Protein AF-A0A6L7M1B1-F1 (afdb_monomer_lite)

Secondary structure (DSSP, 8-state):
-------------------S------PPP------HHHHHHHHHHHHHTT--HHHHHHHHHHHHHHHHHHHHHHHHHHHHHHHSPPPTTTT---GGG---TT-TTS--

Foldseek 3Di:
DDDDDDDDDDDDPPPPPPPPPPPPVDDDDDDDDDDPVVVVVLVVVCVVVVHDSVRSVVVVVVVVVVVVVVVVVVVVVVVCCVVPPDDPCNPPDPPVVPCPDPDVVVPD

Radius of gyration: 31.3 Å; chains: 1; bounding box: 52×49×97 Å

Sequence (108 aa):
MGSRARSWRATGIVVGVATEQDCVIAVKIIRIALDDNLLARVDARAQDLGLTRSAFAKGALLQALRQLDELELERRQIAGYRETPSTPTEFDVPEVDHAWGDSPWSAA

pLDDT: mean 77.75, std 19.98, range [39.38, 98.44]

Structure (mmCIF, N/CA/C/O backbone):
data_AF-A0A6L7M1B1-F1
#
_entry.id   AF-A0A6L7M1B1-F1
#
loop_
_atom_site.group_PDB
_atom_site.id
_atom_site.type_symbol
_atom_site.label_atom_id
_atom_site.label_alt_id
_atom_site.label_comp_id
_atom_site.label_asym_id
_atom_site.label_entity_id
_atom_site.label_seq_id
_atom_site.pdbx_PDB_ins_code
_atom_site.Cartn_x
_atom_site.Cartn_y
_atom_site.Cartn_z
_atom_site.occupancy
_atom_site.B_iso_or_equiv
_atom_site.auth_seq_id
_atom_site.auth_comp_id
_atom_site.auth_asym_id
_atom_site.auth_atom_id
_atom_site.pdbx_PDB_model_num
ATOM 1 N N . MET A 1 1 ? 12.320 -11.830 57.903 1.00 42.78 1 MET A N 1
ATOM 2 C CA . MET A 1 1 ? 13.273 -12.879 57.480 1.00 42.78 1 MET A CA 1
ATOM 3 C C . MET A 1 1 ? 14.405 -12.184 56.739 1.00 42.78 1 MET A C 1
ATOM 5 O O . MET A 1 1 ? 14.118 -11.391 55.855 1.00 42.78 1 MET A O 1
ATOM 9 N N . GLY A 1 2 ? 15.635 -12.344 57.222 1.00 43.03 2 GLY A N 1
ATOM 10 C CA . GLY A 1 2 ? 16.721 -11.374 57.081 1.00 43.03 2 GLY A CA 1
ATOM 11 C C . GLY A 1 2 ? 17.249 -11.106 55.671 1.00 43.03 2 GLY A C 1
ATOM 12 O O . GLY A 1 2 ? 17.361 -11.997 54.830 1.00 43.03 2 GLY A O 1
ATOM 13 N N . SER A 1 3 ? 17.651 -9.850 55.494 1.00 47.56 3 SER A N 1
ATOM 14 C CA . SER A 1 3 ? 18.525 -9.334 54.450 1.00 47.56 3 SER A CA 1
ATOM 15 C C . SER A 1 3 ? 19.741 -10.228 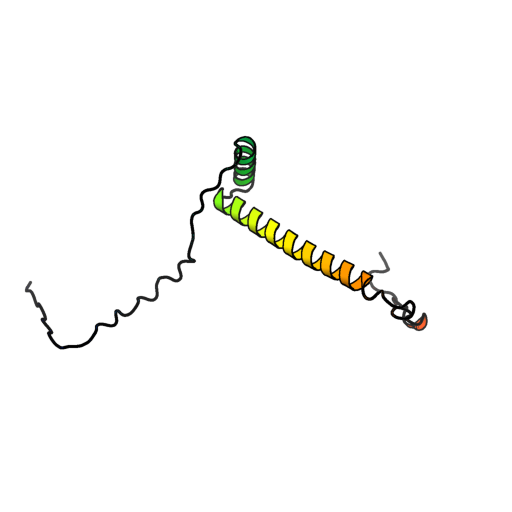54.219 1.00 47.56 3 SER A C 1
ATOM 17 O O . SER A 1 3 ? 20.441 -10.585 55.165 1.00 47.56 3 SER A O 1
ATOM 19 N N . ARG A 1 4 ? 20.081 -10.475 52.952 1.00 50.31 4 ARG A N 1
ATOM 20 C CA . ARG A 1 4 ? 21.482 -10.650 52.550 1.00 50.31 4 ARG A CA 1
ATOM 21 C C . ARG A 1 4 ? 21.758 -9.816 51.312 1.00 50.31 4 ARG A C 1
ATOM 23 O O . ARG A 1 4 ? 21.681 -10.291 50.184 1.00 50.31 4 ARG A O 1
ATOM 30 N N . ALA A 1 5 ? 22.103 -8.558 51.575 1.00 46.56 5 ALA A N 1
ATOM 31 C CA . ALA A 1 5 ? 22.918 -7.771 50.670 1.00 46.56 5 ALA A CA 1
ATOM 32 C C . ALA A 1 5 ? 24.204 -8.560 50.395 1.00 46.56 5 ALA A C 1
ATOM 34 O O . ALA A 1 5 ? 24.956 -8.880 51.316 1.00 46.56 5 ALA A O 1
ATOM 35 N N . ARG A 1 6 ? 24.435 -8.915 49.133 1.00 55.53 6 ARG A N 1
ATOM 36 C CA . ARG A 1 6 ? 25.745 -9.361 48.667 1.00 55.53 6 ARG A CA 1
ATOM 37 C C . ARG A 1 6 ? 26.323 -8.229 47.843 1.00 55.53 6 ARG A C 1
ATOM 39 O O . ARG A 1 6 ? 26.006 -8.072 46.671 1.00 55.53 6 ARG A O 1
ATOM 46 N N . SER A 1 7 ? 27.133 -7.415 48.509 1.00 45.78 7 SER A N 1
ATOM 47 C CA . SER A 1 7 ? 28.054 -6.501 47.856 1.00 45.78 7 SER A CA 1
ATOM 48 C C . SER A 1 7 ? 29.150 -7.319 47.184 1.00 45.78 7 SER A C 1
ATOM 50 O O . SER A 1 7 ? 29.910 -8.004 47.866 1.00 45.78 7 SER A O 1
ATOM 52 N N . TRP A 1 8 ? 29.262 -7.199 45.869 1.00 47.00 8 TRP A N 1
ATOM 53 C CA . TRP A 1 8 ? 30.492 -7.514 45.159 1.00 47.00 8 TRP A CA 1
ATOM 54 C C . TRP A 1 8 ? 30.958 -6.226 44.490 1.00 47.00 8 TRP A C 1
ATOM 56 O O . TRP A 1 8 ? 30.303 -5.710 43.589 1.00 47.00 8 TRP A O 1
ATOM 66 N N . ARG A 1 9 ? 32.072 -5.668 44.976 1.00 49.19 9 ARG A N 1
ATOM 67 C CA . ARG A 1 9 ? 32.899 -4.750 44.193 1.00 49.19 9 ARG A CA 1
ATOM 68 C C . ARG A 1 9 ? 34.061 -5.569 43.652 1.00 49.19 9 ARG A C 1
ATOM 70 O O . ARG A 1 9 ? 34.961 -5.911 44.406 1.00 49.19 9 ARG A O 1
ATOM 77 N N . ALA A 1 10 ? 34.025 -5.856 42.361 1.00 40.34 10 ALA A N 1
ATOM 78 C CA . ALA A 1 10 ? 35.207 -6.098 41.551 1.00 40.34 10 ALA A CA 1
ATOM 79 C C . ALA A 1 10 ? 34.825 -5.805 40.098 1.00 40.34 10 ALA A C 1
ATOM 81 O O . ALA A 1 10 ? 33.984 -6.479 39.516 1.00 40.34 10 ALA A O 1
ATOM 82 N N . THR A 1 11 ? 35.387 -4.710 39.597 1.00 51.19 11 THR A N 1
ATOM 83 C CA . THR A 1 11 ? 35.974 -4.570 38.265 1.00 51.19 11 THR A CA 1
ATOM 84 C C . THR A 1 11 ? 35.493 -5.568 37.215 1.00 51.19 11 THR A C 1
ATOM 86 O O . THR A 1 11 ? 35.920 -6.716 37.177 1.00 51.19 11 THR A O 1
ATOM 89 N N . GLY A 1 12 ? 34.655 -5.084 36.311 1.00 39.38 12 GLY A N 1
ATOM 90 C CA . GLY A 1 12 ? 34.222 -5.827 35.142 1.00 39.38 12 GLY A CA 1
ATOM 91 C C . GLY A 1 12 ? 33.014 -5.124 34.573 1.00 39.38 12 GLY A C 1
ATOM 92 O O . GLY A 1 12 ? 31.983 -5.039 35.232 1.00 39.38 12 GLY A O 1
ATOM 93 N N . ILE A 1 13 ? 33.172 -4.550 33.386 1.00 42.12 13 ILE A N 1
ATOM 94 C CA . ILE A 1 13 ? 32.078 -4.019 32.582 1.00 42.12 13 ILE A CA 1
ATOM 95 C C . ILE A 1 13 ? 30.979 -5.083 32.576 1.00 42.12 13 ILE A C 1
ATOM 97 O O . ILE A 1 13 ? 31.172 -6.169 32.031 1.00 42.12 13 ILE A O 1
ATOM 101 N N . VAL A 1 14 ? 29.846 -4.798 33.219 1.00 43.66 14 VAL A N 1
ATOM 102 C CA . VAL A 1 14 ? 28.628 -5.556 32.967 1.00 43.66 14 VAL A CA 1
ATOM 103 C C . VAL A 1 14 ? 28.253 -5.227 31.532 1.00 43.66 14 VAL A C 1
ATOM 105 O O . VAL A 1 14 ? 27.623 -4.211 31.251 1.00 43.66 14 VAL A O 1
ATOM 108 N N . VAL A 1 15 ? 28.713 -6.056 30.594 1.00 52.75 15 VAL A N 1
ATOM 109 C CA . VAL A 1 15 ? 28.021 -6.199 29.321 1.00 52.75 15 VAL A CA 1
ATOM 110 C C . VAL A 1 15 ? 26.644 -6.672 29.741 1.00 52.75 15 VAL A C 1
ATOM 112 O O . VAL A 1 15 ? 26.471 -7.821 30.147 1.00 52.75 15 VAL A O 1
ATOM 115 N N . GLY A 1 16 ? 25.701 -5.729 29.797 1.00 47.53 16 GLY A N 1
ATOM 116 C CA . GLY A 1 16 ? 24.302 -6.057 29.969 1.00 47.53 16 GLY A CA 1
ATOM 117 C C . GLY A 1 16 ? 24.005 -7.135 28.944 1.00 47.53 16 GLY A C 1
ATOM 118 O O . GLY A 1 16 ? 24.227 -6.926 27.752 1.00 47.53 16 GLY A O 1
ATOM 119 N N . VAL A 1 17 ? 23.618 -8.317 29.417 1.00 51.59 17 VAL A N 1
ATOM 120 C CA . VAL A 1 17 ? 23.118 -9.366 28.540 1.00 51.59 17 VAL A CA 1
ATOM 121 C C . VAL A 1 17 ? 21.868 -8.758 27.929 1.00 51.59 17 VAL A C 1
ATOM 123 O O . VAL A 1 17 ? 20.869 -8.586 28.627 1.00 51.59 17 VAL A O 1
ATOM 126 N N . ALA A 1 18 ? 21.983 -8.297 26.682 1.00 47.62 18 ALA A N 1
ATOM 127 C CA . ALA A 1 18 ? 20.859 -7.791 25.922 1.00 47.62 18 ALA A CA 1
ATOM 128 C C . ALA A 1 18 ? 19.833 -8.920 25.912 1.00 47.62 18 ALA A C 1
ATOM 130 O O . ALA A 1 18 ? 20.070 -9.986 25.346 1.00 47.62 18 ALA A O 1
ATOM 131 N N . THR A 1 19 ? 18.751 -8.723 26.656 1.00 50.19 19 THR A N 1
ATOM 132 C CA . THR A 1 19 ? 17.653 -9.670 26.708 1.00 50.19 19 THR A CA 1
ATOM 133 C C . THR A 1 19 ? 17.098 -9.807 25.298 1.00 50.19 19 THR A C 1
ATOM 135 O O . THR A 1 19 ? 16.775 -8.819 24.641 1.00 50.19 19 THR A O 1
ATOM 138 N N . GLU A 1 20 ? 17.032 -11.048 24.839 1.00 54.28 20 GLU A N 1
ATOM 139 C CA . GLU A 1 20 ? 16.616 -11.520 23.521 1.00 54.28 20 GLU A CA 1
ATOM 140 C C . GLU A 1 20 ? 15.101 -11.338 23.308 1.00 54.28 20 GLU A C 1
ATOM 142 O O . GLU A 1 20 ? 14.363 -12.306 23.164 1.00 54.28 20 GLU A O 1
ATOM 147 N N . GLN A 1 21 ? 14.589 -10.105 23.408 1.00 55.12 21 GLN A N 1
ATOM 148 C CA . GLN A 1 21 ? 13.138 -9.850 23.422 1.00 55.12 21 GLN A CA 1
ATOM 149 C C . GLN A 1 21 ? 12.651 -8.675 22.565 1.00 55.12 21 GLN A C 1
ATOM 151 O O . GLN A 1 21 ? 11.456 -8.405 22.570 1.00 55.12 21 GLN A O 1
ATOM 156 N N . ASP A 1 22 ? 13.499 -8.063 21.734 1.00 44.75 22 ASP A N 1
ATOM 157 C CA . ASP A 1 22 ? 13.086 -6.944 20.874 1.00 44.75 22 ASP A CA 1
ATOM 158 C C . ASP A 1 22 ? 13.376 -7.185 19.382 1.00 44.75 22 ASP A C 1
ATOM 160 O O . ASP A 1 22 ? 13.957 -6.349 18.699 1.00 44.75 22 ASP A O 1
ATOM 164 N N . CYS A 1 23 ? 12.898 -8.297 18.813 1.00 47.41 23 CYS A N 1
ATOM 165 C CA . CYS A 1 23 ? 12.517 -8.275 17.392 1.00 47.41 23 CYS A CA 1
ATOM 166 C C . CYS A 1 23 ? 11.073 -7.760 17.271 1.00 47.41 23 CYS A C 1
ATOM 168 O O . CYS A 1 23 ? 10.202 -8.385 16.668 1.00 47.41 23 CYS A O 1
ATOM 170 N N . VAL A 1 24 ? 10.779 -6.623 17.905 1.00 60.56 24 VAL A N 1
ATOM 171 C CA . VAL A 1 24 ? 9.561 -5.876 17.603 1.00 60.56 24 VAL A CA 1
ATOM 172 C C . VAL A 1 24 ? 9.848 -5.181 16.282 1.00 60.56 24 VAL A C 1
ATOM 174 O O . VAL A 1 24 ? 10.682 -4.281 16.228 1.00 60.56 24 VAL A O 1
ATOM 177 N N . ILE A 1 25 ? 9.213 -5.643 15.201 1.00 65.50 25 ILE A N 1
ATOM 178 C CA . ILE A 1 25 ? 9.251 -5.010 13.874 1.00 65.50 25 ILE A CA 1
ATOM 179 C C . ILE A 1 25 ? 9.183 -3.491 14.076 1.00 65.50 25 ILE A C 1
ATOM 181 O O . ILE A 1 25 ? 8.173 -2.986 14.563 1.00 65.50 25 ILE A O 1
ATOM 185 N N . ALA A 1 26 ? 10.259 -2.766 13.768 1.00 81.69 26 ALA A N 1
ATOM 186 C CA . ALA A 1 26 ? 10.337 -1.342 14.066 1.00 81.69 26 ALA A CA 1
ATOM 187 C C . ALA A 1 26 ? 9.235 -0.586 13.302 1.00 81.69 26 ALA A C 1
ATOM 189 O O . ALA A 1 26 ? 9.318 -0.400 12.086 1.00 81.69 26 ALA A O 1
ATOM 190 N N . VAL A 1 27 ? 8.186 -0.153 14.006 1.00 82.25 27 VAL A N 1
ATOM 191 C CA . VAL A 1 27 ? 7.092 0.635 13.426 1.00 82.25 27 VAL A CA 1
ATOM 192 C C . VAL A 1 27 ? 7.411 2.117 13.579 1.00 82.25 27 VAL A C 1
ATOM 194 O O . VAL A 1 27 ? 7.612 2.613 14.685 1.00 82.25 27 VAL A O 1
ATOM 197 N N . LYS A 1 28 ? 7.418 2.845 12.460 1.00 89.56 28 LYS A N 1
ATOM 198 C CA . LYS A 1 28 ? 7.494 4.310 12.444 1.00 89.56 28 LYS A CA 1
ATOM 199 C C . LYS A 1 28 ? 6.107 4.885 12.179 1.00 89.56 28 LYS A C 1
ATOM 201 O O . LYS A 1 28 ? 5.441 4.479 11.230 1.00 89.56 28 LYS A O 1
ATOM 206 N N . ILE A 1 29 ? 5.686 5.839 13.004 1.00 92.06 29 ILE A N 1
ATOM 207 C CA . ILE A 1 29 ? 4.426 6.562 12.814 1.00 92.06 29 ILE A CA 1
ATOM 208 C C . ILE A 1 29 ? 4.690 7.800 11.962 1.00 92.06 29 ILE A C 1
ATOM 210 O O . ILE A 1 29 ? 5.527 8.631 12.309 1.00 92.06 29 ILE A O 1
ATOM 214 N N . ILE A 1 30 ? 3.955 7.922 10.860 1.00 92.38 30 ILE A N 1
ATOM 215 C CA . ILE A 1 30 ? 3.986 9.088 9.976 1.00 92.38 30 ILE A CA 1
ATOM 216 C C . ILE A 1 30 ? 2.684 9.875 10.113 1.00 92.38 30 ILE A C 1
ATOM 218 O O . ILE A 1 30 ? 1.619 9.300 10.340 1.00 92.38 30 ILE A O 1
ATOM 222 N N . ARG A 1 31 ? 2.766 11.197 9.963 1.00 94.69 31 ARG A N 1
ATOM 223 C CA . ARG A 1 31 ? 1.596 12.069 9.818 1.00 94.69 31 ARG A CA 1
ATOM 224 C C . ARG A 1 31 ? 1.533 12.517 8.366 1.00 94.69 31 ARG A C 1
ATOM 226 O O . ARG A 1 31 ? 2.540 12.971 7.832 1.00 94.69 31 ARG A O 1
ATOM 233 N N . ILE A 1 32 ? 0.368 12.379 7.750 1.00 91.88 32 ILE A N 1
ATOM 234 C CA . ILE A 1 32 ? 0.104 12.784 6.369 1.00 91.88 32 ILE A CA 1
ATOM 235 C C . ILE A 1 32 ? -1.167 13.631 6.348 1.00 91.88 32 ILE A C 1
ATOM 237 O O . ILE A 1 32 ? -2.063 13.406 7.161 1.00 91.88 32 ILE A O 1
ATOM 241 N N . ALA A 1 33 ? -1.235 14.604 5.444 1.00 95.06 33 ALA A N 1
ATOM 242 C CA . ALA A 1 33 ? -2.459 15.347 5.182 1.00 95.06 33 ALA A CA 1
ATOM 243 C C . ALA A 1 33 ? -3.236 14.636 4.068 1.00 95.06 33 ALA A C 1
ATOM 245 O O . ALA A 1 33 ? -2.670 14.328 3.019 1.00 95.06 33 ALA A O 1
ATOM 246 N N . LEU A 1 34 ? -4.513 14.359 4.312 1.00 94.06 34 LEU A N 1
ATOM 247 C CA . LEU A 1 34 ? -5.445 13.788 3.345 1.00 94.06 34 LEU A CA 1
ATOM 248 C C . LEU A 1 34 ? -6.672 14.692 3.302 1.00 94.06 34 LEU A C 1
ATOM 250 O O . LEU A 1 34 ? -7.083 15.203 4.340 1.00 94.06 34 LEU A O 1
ATOM 254 N N . ASP A 1 35 ? -7.234 14.877 2.113 1.00 96.94 35 ASP A N 1
ATOM 255 C CA . ASP A 1 35 ? -8.512 15.567 1.954 1.00 96.94 35 ASP A CA 1
ATOM 256 C C . ASP A 1 35 ? -9.640 14.800 2.669 1.00 96.94 35 ASP A C 1
ATOM 258 O O . ASP A 1 35 ? -9.644 13.563 2.692 1.00 96.94 35 ASP A O 1
ATOM 262 N N . ASP A 1 36 ? -10.605 15.528 3.231 1.00 97.31 36 ASP A N 1
ATOM 263 C CA . ASP A 1 3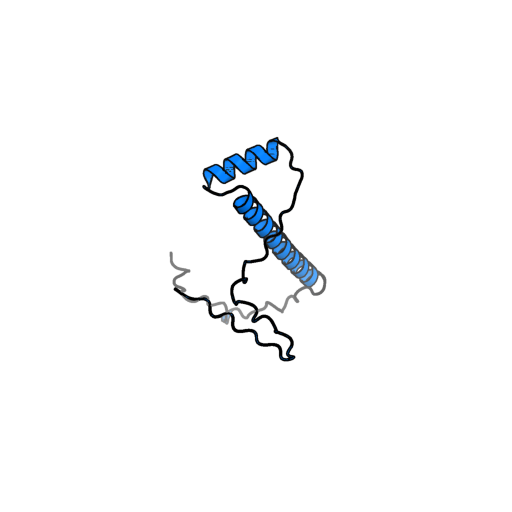6 ? -11.690 14.954 4.033 1.00 97.31 36 ASP A CA 1
ATOM 264 C C . ASP A 1 36 ? -12.553 13.967 3.234 1.00 97.31 36 ASP A C 1
ATOM 266 O O . ASP A 1 36 ? -12.969 12.932 3.763 1.00 97.31 36 ASP A O 1
ATOM 270 N N . ASN A 1 37 ? -12.785 14.227 1.940 1.00 97.75 37 ASN A N 1
ATOM 271 C CA . ASN A 1 37 ? -13.531 13.310 1.080 1.00 97.75 37 ASN A CA 1
ATOM 272 C C . ASN A 1 37 ? -12.774 11.991 0.905 1.00 97.75 37 ASN A C 1
ATOM 274 O O . ASN A 1 37 ? -13.356 10.906 1.002 1.00 97.75 37 ASN A O 1
ATOM 278 N N . LEU A 1 38 ? -11.464 12.080 0.672 1.00 96.00 38 LEU A N 1
ATOM 279 C CA . LEU A 1 38 ? -10.617 10.903 0.530 1.00 96.00 38 LEU A CA 1
ATOM 280 C C . LEU A 1 38 ? -10.579 10.098 1.832 1.00 96.00 38 LEU A C 1
ATOM 282 O O . LEU A 1 38 ? -10.712 8.875 1.789 1.00 96.00 38 LEU A O 1
ATOM 286 N N . LEU A 1 39 ? -10.448 10.769 2.977 1.00 96.31 39 LEU A N 1
ATOM 287 C CA . LEU A 1 39 ? -10.434 10.112 4.280 1.00 96.31 39 LEU A CA 1
ATOM 288 C C . LEU A 1 39 ? -11.747 9.367 4.554 1.00 96.31 39 LEU A C 1
ATOM 290 O O . LEU A 1 39 ? -11.707 8.197 4.933 1.00 96.31 39 LEU A O 1
ATOM 294 N N . ALA A 1 40 ? -12.895 9.991 4.277 1.00 97.38 40 ALA A N 1
ATOM 295 C CA . ALA A 1 40 ? -14.204 9.359 4.438 1.00 97.38 40 ALA A CA 1
ATOM 296 C C . ALA A 1 40 ? -14.356 8.101 3.566 1.00 97.38 40 ALA A C 1
ATOM 298 O O . ALA A 1 40 ? -14.868 7.075 4.016 1.00 97.38 40 ALA A O 1
ATOM 299 N N . ARG A 1 41 ? -13.864 8.146 2.321 1.00 97.19 41 ARG A N 1
ATOM 300 C CA . ARG A 1 41 ? -13.866 6.983 1.420 1.00 97.19 41 ARG A CA 1
ATOM 301 C C . ARG A 1 41 ? -12.956 5.867 1.923 1.00 97.19 41 ARG A C 1
ATOM 303 O O . ARG A 1 41 ? -13.335 4.702 1.839 1.00 97.19 41 ARG A O 1
ATOM 310 N N . VAL A 1 42 ? -11.772 6.210 2.429 1.00 96.38 42 VAL A N 1
ATOM 311 C CA . VAL A 1 42 ? -10.838 5.241 3.022 1.00 96.38 42 VAL A CA 1
ATOM 312 C C . VAL A 1 42 ? -11.474 4.556 4.225 1.00 96.38 42 VAL A C 1
ATOM 314 O O . VAL A 1 42 ? -11.423 3.334 4.313 1.00 96.38 42 VAL A O 1
ATOM 317 N N . ASP A 1 43 ? -12.109 5.317 5.114 1.00 96.25 43 ASP A N 1
ATOM 318 C CA . ASP A 1 43 ? -12.744 4.773 6.314 1.00 96.25 43 ASP A CA 1
ATOM 319 C C . ASP A 1 43 ? -13.902 3.838 5.989 1.00 96.25 43 ASP A C 1
ATOM 321 O O . ASP A 1 43 ? -13.958 2.739 6.535 1.00 96.25 43 ASP A O 1
ATOM 325 N N . ALA A 1 44 ? -14.774 4.230 5.057 1.00 97.25 44 ALA A N 1
ATOM 326 C CA . ALA A 1 44 ? -15.876 3.381 4.615 1.00 97.25 44 ALA A CA 1
ATOM 327 C C . ALA A 1 44 ? -15.358 2.042 4.068 1.00 97.25 44 ALA A C 1
ATOM 329 O O . ALA A 1 44 ? -15.821 0.980 4.470 1.00 97.25 44 ALA A O 1
ATOM 330 N N . ARG A 1 45 ? -14.326 2.072 3.214 1.00 97.06 45 ARG A N 1
ATOM 331 C CA . ARG A 1 45 ? -13.736 0.844 2.658 1.00 97.06 45 ARG A CA 1
ATOM 332 C C . ARG A 1 45 ? -12.987 0.017 3.690 1.00 97.06 45 ARG A C 1
ATOM 334 O O . ARG A 1 45 ? -13.052 -1.207 3.641 1.00 97.06 45 ARG A O 1
ATOM 341 N N . ALA A 1 46 ? -12.280 0.656 4.614 1.00 96.88 46 ALA A N 1
ATOM 342 C CA . ALA A 1 46 ? -11.626 -0.048 5.706 1.00 96.88 46 ALA A CA 1
ATOM 343 C C . ALA A 1 46 ? -12.664 -0.762 6.584 1.00 96.88 46 ALA A C 1
ATOM 345 O O . ALA A 1 46 ? -12.458 -1.920 6.936 1.00 96.88 46 ALA A O 1
ATOM 346 N N . GLN A 1 47 ? -13.801 -0.117 6.858 1.00 97.06 47 GLN A N 1
ATOM 347 C CA . GLN A 1 47 ? -14.907 -0.705 7.606 1.00 97.06 47 GLN A CA 1
ATOM 348 C C . GLN A 1 47 ? -15.564 -1.871 6.856 1.00 97.06 47 GLN A C 1
ATOM 350 O O . GLN A 1 47 ? -15.721 -2.936 7.450 1.00 97.06 47 GLN A O 1
ATOM 355 N N . ASP A 1 48 ? -15.869 -1.705 5.563 1.00 97.56 48 ASP A N 1
ATOM 356 C CA . ASP A 1 48 ? -16.416 -2.768 4.702 1.00 97.56 48 ASP A CA 1
ATOM 357 C C . ASP A 1 48 ? -15.530 -4.029 4.724 1.00 97.56 48 ASP A C 1
ATOM 359 O O . ASP A 1 48 ? -16.023 -5.155 4.691 1.00 97.56 48 ASP A O 1
ATOM 363 N N . LEU A 1 49 ? -14.209 -3.836 4.789 1.00 96.62 49 LEU A N 1
ATOM 364 C CA . LEU A 1 49 ? -13.201 -4.897 4.768 1.00 96.62 49 LEU A CA 1
ATOM 365 C C . LEU A 1 49 ? -12.788 -5.394 6.164 1.00 96.62 49 LEU A C 1
ATOM 367 O O . LEU A 1 49 ? -11.949 -6.289 6.263 1.00 96.62 49 LEU A O 1
ATOM 371 N N . GLY A 1 50 ? -13.324 -4.816 7.243 1.00 97.31 50 GLY A N 1
ATOM 372 C CA . GLY A 1 50 ? -12.933 -5.158 8.616 1.00 97.31 50 GLY A CA 1
ATOM 373 C C . GLY A 1 50 ? -11.469 -4.833 8.950 1.00 97.31 50 GLY A C 1
ATOM 374 O O . GLY A 1 50 ? -10.859 -5.494 9.790 1.00 97.31 50 GLY A O 1
ATOM 375 N N . LEU A 1 51 ? -10.881 -3.836 8.285 1.00 96.06 51 LEU A N 1
ATOM 376 C CA . LEU A 1 51 ? -9.492 -3.415 8.457 1.00 96.06 51 LEU A CA 1
ATOM 377 C C . LEU A 1 51 ? -9.389 -2.140 9.297 1.00 96.06 51 LEU A C 1
ATOM 379 O O . LEU A 1 51 ? -10.256 -1.270 9.281 1.00 96.06 51 LEU A O 1
ATOM 383 N N . THR A 1 52 ? -8.260 -1.975 9.984 1.00 95.88 52 THR A N 1
ATOM 384 C CA . THR A 1 52 ? -7.904 -0.675 10.561 1.00 95.88 52 THR A CA 1
ATOM 385 C C . THR A 1 52 ? -7.452 0.287 9.461 1.00 95.88 52 THR A C 1
ATOM 387 O O . THR A 1 52 ? -6.907 -0.130 8.435 1.00 95.88 52 THR A O 1
ATOM 390 N N . ARG A 1 53 ? -7.591 1.600 9.692 1.00 94.75 53 ARG A N 1
ATOM 391 C CA . ARG A 1 53 ? -7.128 2.637 8.750 1.00 94.75 53 ARG A CA 1
ATOM 392 C C . ARG A 1 53 ? -5.648 2.473 8.375 1.00 94.75 53 ARG A C 1
ATOM 394 O O . ARG A 1 53 ? -5.282 2.650 7.217 1.00 94.75 53 ARG A O 1
ATOM 401 N N . SER A 1 54 ? -4.793 2.098 9.333 1.00 93.88 54 SER A N 1
ATOM 402 C CA . SER A 1 54 ? -3.364 1.858 9.090 1.00 93.88 54 SER A CA 1
ATOM 403 C C . SER A 1 54 ? -3.106 0.593 8.270 1.00 93.88 54 SER A C 1
ATOM 405 O O . SER A 1 54 ? -2.235 0.613 7.402 1.00 93.88 54 SER A O 1
ATOM 407 N N . ALA A 1 55 ? -3.864 -0.485 8.497 1.00 95.00 55 ALA A N 1
ATOM 408 C CA . ALA A 1 55 ? -3.768 -1.704 7.697 1.00 95.00 55 ALA A CA 1
ATOM 409 C C . ALA A 1 55 ? -4.201 -1.451 6.248 1.00 95.00 55 ALA A C 1
ATOM 411 O O . ALA A 1 55 ? -3.482 -1.832 5.323 1.00 95.00 55 ALA A O 1
ATOM 412 N N . PHE A 1 56 ? -5.312 -0.735 6.056 1.00 96.06 56 PHE A N 1
ATOM 413 C CA . PHE A 1 56 ? -5.784 -0.329 4.735 1.00 96.06 56 PHE A CA 1
ATOM 414 C C . PHE A 1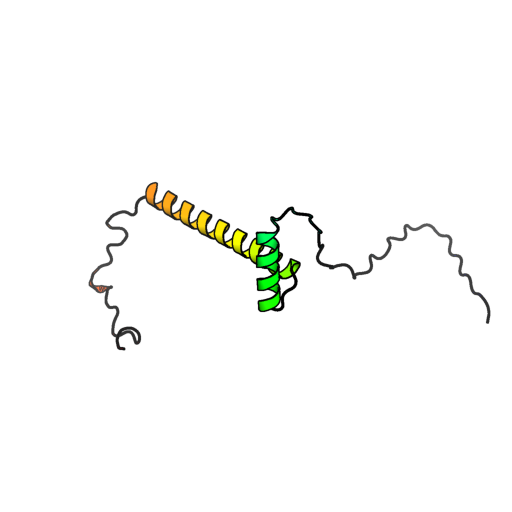 56 ? -4.749 0.543 4.012 1.00 96.06 56 PHE A C 1
ATOM 416 O O . PHE A 1 56 ? -4.337 0.223 2.899 1.00 96.06 56 PHE A O 1
ATOM 423 N N . ALA A 1 57 ? -4.266 1.609 4.663 1.00 94.44 57 ALA A N 1
ATOM 424 C CA . ALA A 1 57 ? -3.284 2.517 4.074 1.00 94.44 57 ALA A CA 1
ATOM 425 C C . ALA A 1 57 ? -1.972 1.799 3.721 1.00 94.44 57 ALA A C 1
ATOM 427 O O . ALA A 1 57 ? -1.433 1.996 2.634 1.00 94.44 57 ALA A O 1
ATOM 428 N N . LYS A 1 58 ? -1.477 0.919 4.602 1.00 94.75 58 LYS A N 1
ATOM 429 C CA . LYS A 1 58 ? -0.286 0.104 4.330 1.00 94.75 58 LYS A CA 1
ATOM 430 C C . LYS A 1 58 ? -0.498 -0.803 3.117 1.00 94.75 58 LYS A C 1
ATOM 432 O O . LYS A 1 58 ? 0.383 -0.876 2.268 1.00 94.75 58 LYS A O 1
ATOM 437 N N . GLY A 1 59 ? -1.648 -1.473 3.032 1.00 96.25 59 GLY A N 1
ATOM 438 C CA . GLY A 1 59 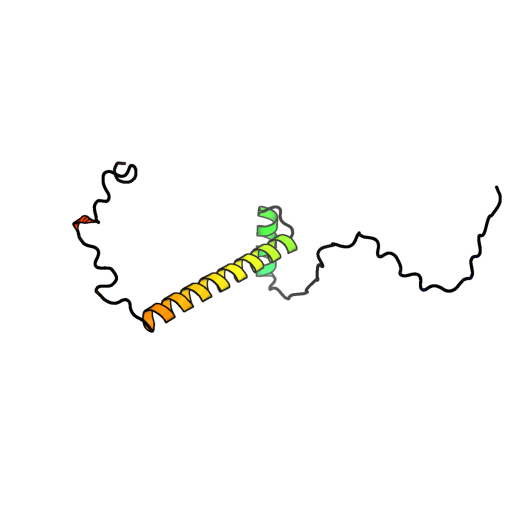? -1.997 -2.322 1.893 1.00 96.25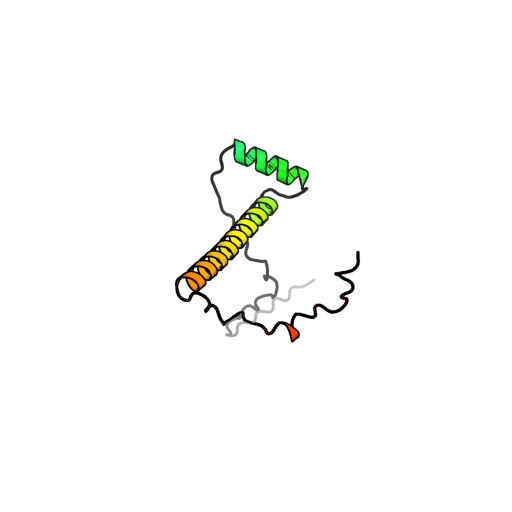 59 GLY A CA 1
ATOM 439 C C . GLY A 1 59 ? -2.026 -1.540 0.580 1.00 96.25 59 GLY A C 1
ATOM 440 O O . GLY A 1 59 ? -1.372 -1.937 -0.380 1.00 96.25 59 GLY A O 1
ATOM 441 N N . ALA A 1 60 ? -2.695 -0.386 0.572 1.00 96.25 60 ALA A N 1
ATOM 442 C CA . ALA A 1 60 ? -2.781 0.484 -0.598 1.00 96.25 60 ALA A CA 1
ATOM 443 C C . ALA A 1 60 ? -1.403 0.991 -1.057 1.00 96.25 60 ALA A C 1
ATOM 445 O O . ALA A 1 60 ? -1.098 0.952 -2.247 1.00 96.25 60 ALA A O 1
ATOM 446 N N . LEU A 1 61 ? -0.545 1.415 -0.123 1.00 96.62 61 LEU A N 1
ATOM 447 C CA . LEU A 1 61 ? 0.814 1.864 -0.440 1.00 96.62 61 LEU A CA 1
ATOM 448 C C . LEU A 1 61 ? 1.678 0.730 -1.001 1.00 96.62 61 LEU A C 1
ATOM 450 O O . LEU A 1 61 ? 2.381 0.930 -1.986 1.00 96.62 61 LEU A O 1
ATOM 454 N N . LEU A 1 62 ? 1.607 -0.467 -0.414 1.00 97.81 62 LEU A N 1
ATOM 455 C CA . LEU A 1 62 ? 2.331 -1.634 -0.926 1.00 97.81 62 LEU A CA 1
ATOM 456 C C . LEU A 1 62 ? 1.861 -2.022 -2.329 1.00 97.81 62 LEU A C 1
ATOM 458 O O . LEU A 1 62 ? 2.687 -2.359 -3.173 1.00 97.81 62 LEU A O 1
ATOM 462 N N . GLN A 1 63 ? 0.555 -1.962 -2.589 1.00 98.00 63 GLN A N 1
ATOM 463 C CA . GLN A 1 63 ? 0.010 -2.226 -3.916 1.00 98.00 63 GLN A CA 1
ATOM 464 C C . GLN A 1 63 ? 0.490 -1.183 -4.933 1.00 98.00 63 GLN A C 1
ATOM 466 O O . GLN A 1 63 ? 0.919 -1.557 -6.019 1.00 98.00 63 GLN A O 1
ATOM 471 N N . ALA A 1 64 ? 0.465 0.103 -4.576 1.00 97.88 64 ALA A N 1
ATOM 472 C CA . ALA A 1 64 ? 0.943 1.170 -5.450 1.00 97.88 64 ALA A CA 1
ATOM 473 C C . ALA A 1 64 ? 2.435 1.010 -5.788 1.00 97.88 64 ALA A C 1
ATOM 475 O O . ALA A 1 64 ? 2.820 1.190 -6.938 1.00 97.88 64 ALA A O 1
ATOM 476 N N . LEU A 1 65 ? 3.267 0.621 -4.814 1.00 98.44 65 LEU A N 1
ATOM 477 C CA . LEU A 1 65 ? 4.684 0.332 -5.057 1.00 98.44 65 LEU A CA 1
ATOM 478 C C . LEU A 1 65 ? 4.870 -0.828 -6.041 1.00 98.44 65 LEU A C 1
ATOM 480 O O . LEU A 1 65 ? 5.617 -0.684 -7.000 1.00 98.44 65 LEU A O 1
ATOM 484 N N . ARG A 1 66 ? 4.133 -1.932 -5.869 1.00 98.25 66 ARG A N 1
ATOM 485 C CA . ARG A 1 66 ? 4.190 -3.069 -6.805 1.00 98.25 66 ARG A CA 1
ATOM 486 C C . ARG A 1 66 ? 3.809 -2.673 -8.228 1.00 98.25 66 ARG A C 1
ATOM 488 O O . ARG A 1 66 ? 4.498 -3.047 -9.164 1.00 98.25 66 ARG A O 1
ATOM 495 N N . GLN A 1 67 ? 2.747 -1.883 -8.380 1.00 98.12 67 GLN A N 1
ATOM 496 C CA . GLN A 1 67 ? 2.323 -1.387 -9.690 1.00 98.12 67 GLN A CA 1
ATOM 497 C C . GLN A 1 67 ? 3.402 -0.517 -10.343 1.00 98.12 67 GLN A C 1
ATOM 499 O O . GLN A 1 67 ? 3.612 -0.594 -11.548 1.00 98.12 67 GLN A O 1
ATOM 504 N N . LEU A 1 68 ? 4.104 0.308 -9.562 1.00 98.12 68 LEU A N 1
ATOM 505 C CA . LEU A 1 68 ? 5.219 1.102 -10.078 1.00 98.12 68 LEU A CA 1
ATOM 506 C C . LEU A 1 68 ? 6.396 0.221 -10.513 1.00 98.12 68 LEU A C 1
ATOM 508 O O . LEU A 1 68 ? 6.980 0.490 -11.561 1.00 98.12 68 LEU A O 1
ATOM 512 N N . ASP A 1 69 ? 6.713 -0.825 -9.749 1.00 97.75 69 ASP A N 1
ATOM 513 C CA . ASP A 1 69 ? 7.762 -1.784 -10.105 1.00 97.75 69 ASP A CA 1
ATOM 514 C C . ASP A 1 69 ? 7.417 -2.536 -11.405 1.00 97.75 69 ASP A C 1
ATOM 516 O O . ASP A 1 69 ? 8.266 -2.675 -12.285 1.00 97.75 69 ASP A O 1
ATOM 520 N N . GLU A 1 70 ? 6.164 -2.970 -11.568 1.00 97.75 70 GLU A N 1
ATOM 521 C CA . GLU A 1 70 ? 5.664 -3.618 -12.791 1.00 97.75 70 GLU A CA 1
ATOM 522 C C . GLU A 1 70 ? 5.761 -2.685 -14.006 1.00 97.75 70 GLU A C 1
ATOM 524 O O . GLU A 1 70 ? 6.341 -3.054 -15.028 1.00 97.75 70 GLU A O 1
ATOM 529 N N . LEU A 1 71 ? 5.289 -1.441 -13.877 1.00 97.50 71 LEU A N 1
ATOM 530 C CA . LEU A 1 71 ? 5.372 -0.439 -14.945 1.00 97.50 71 LEU A CA 1
ATOM 531 C C . LEU A 1 71 ? 6.818 -0.124 -15.343 1.00 97.50 71 LEU A C 1
ATOM 533 O O . LEU A 1 71 ? 7.106 0.164 -16.506 1.00 97.50 71 LEU A O 1
ATOM 537 N N . GLU A 1 72 ? 7.742 -0.147 -14.388 1.00 97.06 72 GLU A N 1
ATOM 538 C CA . GLU A 1 72 ? 9.162 0.049 -14.661 1.00 97.06 72 GLU A CA 1
ATOM 539 C C . GLU A 1 72 ? 9.749 -1.122 -15.461 1.00 97.06 72 GLU A C 1
ATOM 541 O O . GLU A 1 72 ? 10.522 -0.907 -16.399 1.00 97.06 72 GLU A O 1
ATOM 546 N N . LEU A 1 73 ? 9.349 -2.357 -15.152 1.00 96.50 73 LEU A N 1
ATOM 547 C CA . LEU A 1 73 ? 9.738 -3.531 -15.935 1.00 96.50 73 LEU A CA 1
ATOM 548 C C . LEU A 1 73 ? 9.173 -3.469 -17.359 1.00 96.50 73 LEU A C 1
ATOM 550 O O . LEU A 1 73 ? 9.924 -3.680 -18.312 1.00 96.50 73 LEU A O 1
ATOM 554 N N . GLU A 1 74 ? 7.900 -3.105 -17.521 1.00 96.31 74 GLU A N 1
ATOM 555 C CA . GLU A 1 74 ? 7.273 -2.927 -18.838 1.00 96.31 74 GLU A CA 1
ATOM 556 C C . GLU A 1 74 ? 7.999 -1.865 -19.672 1.00 96.31 74 GLU A C 1
ATOM 558 O O . GLU A 1 74 ? 8.302 -2.074 -20.849 1.00 96.31 74 GLU A O 1
ATOM 563 N N . ARG A 1 75 ? 8.350 -0.727 -19.062 1.00 95.31 75 ARG A N 1
ATOM 564 C CA . ARG A 1 75 ? 9.123 0.327 -19.735 1.00 95.31 75 ARG A CA 1
ATOM 565 C C . ARG A 1 75 ? 10.466 -0.182 -20.231 1.00 95.31 75 ARG A C 1
ATOM 567 O O . ARG A 1 75 ? 10.846 0.137 -21.357 1.00 95.31 75 ARG A O 1
ATOM 574 N N . ARG A 1 76 ? 11.167 -0.979 -19.421 1.00 93.38 76 ARG A N 1
ATOM 575 C CA . ARG A 1 76 ? 12.444 -1.589 -19.815 1.00 93.38 76 ARG A CA 1
ATOM 576 C C . ARG A 1 76 ? 12.269 -2.587 -20.948 1.00 93.38 76 ARG A C 1
ATOM 578 O O . ARG A 1 76 ? 13.083 -2.581 -21.862 1.00 93.38 76 ARG A O 1
ATOM 585 N N . GLN A 1 77 ? 11.210 -3.393 -20.930 1.00 89.69 77 GLN A N 1
ATOM 586 C CA . GLN A 1 77 ? 10.901 -4.306 -22.032 1.00 89.69 77 GLN A CA 1
ATOM 587 C C . GLN A 1 77 ? 10.661 -3.535 -23.334 1.00 89.69 77 GLN A C 1
ATOM 589 O O . GLN A 1 77 ? 11.283 -3.837 -24.348 1.00 89.69 77 GLN A O 1
ATOM 594 N N . ILE A 1 78 ? 9.822 -2.496 -23.301 1.00 91.12 78 ILE A N 1
ATOM 595 C CA . ILE A 1 78 ? 9.541 -1.656 -24.474 1.00 91.12 78 ILE A CA 1
ATOM 596 C C . ILE A 1 78 ? 10.819 -0.980 -24.982 1.00 91.12 78 ILE A C 1
ATOM 598 O O . ILE A 1 78 ? 11.049 -0.946 -26.189 1.00 91.12 78 ILE A O 1
ATOM 602 N N . ALA A 1 79 ? 11.642 -0.434 -24.083 1.00 91.62 79 ALA A N 1
ATOM 603 C CA . ALA A 1 79 ? 12.920 0.168 -24.448 1.00 91.62 79 ALA A CA 1
ATOM 604 C C . ALA A 1 79 ? 13.848 -0.863 -25.106 1.00 91.62 79 ALA A C 1
ATOM 606 O O . ALA A 1 79 ? 14.353 -0.605 -26.194 1.00 91.62 79 ALA A O 1
ATOM 607 N N . GLY A 1 80 ? 13.972 -2.056 -24.521 1.00 88.44 80 GLY A N 1
ATOM 608 C CA . GLY A 1 80 ? 14.761 -3.155 -25.074 1.00 88.44 80 GLY A CA 1
ATOM 609 C C . GLY A 1 80 ? 14.321 -3.551 -26.484 1.00 88.44 80 GLY A C 1
ATOM 610 O O . GLY A 1 80 ? 15.154 -3.592 -27.383 1.00 88.44 80 GLY A O 1
ATOM 611 N N . TYR A 1 81 ? 13.018 -3.741 -26.716 1.00 84.19 81 TYR A N 1
ATOM 612 C CA . TYR A 1 81 ? 12.492 -4.059 -28.052 1.00 84.19 81 TYR A CA 1
ATOM 613 C C . TYR A 1 81 ? 12.647 -2.918 -29.065 1.00 84.19 81 TYR A C 1
ATOM 615 O O . TYR A 1 81 ? 12.713 -3.166 -30.266 1.00 84.19 81 TYR A O 1
ATOM 623 N N . ARG A 1 82 ? 12.685 -1.659 -28.616 1.00 86.75 82 ARG A N 1
ATOM 624 C CA . ARG A 1 82 ? 12.954 -0.514 -29.500 1.00 86.75 82 ARG A CA 1
ATOM 625 C C . ARG A 1 82 ? 14.427 -0.416 -29.875 1.00 86.75 82 ARG A C 1
ATOM 627 O O . ARG A 1 82 ? 14.734 -0.070 -31.010 1.00 86.75 82 ARG A O 1
ATOM 634 N N . GLU A 1 83 ? 15.316 -0.669 -28.921 1.00 87.81 83 GLU A N 1
ATOM 635 C CA . GLU A 1 83 ? 16.765 -0.566 -29.105 1.00 87.81 83 GLU A CA 1
ATOM 636 C C . GLU A 1 83 ? 17.333 -1.762 -29.869 1.00 87.81 83 GLU A C 1
ATOM 638 O O . GLU A 1 83 ? 18.185 -1.593 -30.737 1.00 87.81 83 GLU A O 1
ATOM 643 N N . THR A 1 84 ? 16.841 -2.964 -29.574 1.00 81.00 84 THR A N 1
ATOM 644 C CA . THR A 1 84 ? 17.196 -4.203 -30.269 1.00 81.00 84 THR A CA 1
ATOM 645 C C . THR A 1 84 ? 15.907 -4.870 -30.740 1.00 81.00 84 THR A C 1
ATOM 647 O O . THR A 1 84 ? 15.366 -5.731 -30.044 1.00 81.00 84 THR A O 1
ATOM 650 N N . PRO A 1 85 ? 15.359 -4.441 -31.890 1.00 77.88 85 PRO A N 1
ATOM 651 C CA . PRO A 1 85 ? 14.189 -5.094 -32.449 1.00 77.88 85 PRO A CA 1
ATOM 652 C C . PRO A 1 85 ? 14.524 -6.549 -32.767 1.00 77.88 85 PRO A C 1
ATOM 654 O O . PRO A 1 85 ? 15.604 -6.846 -33.286 1.00 77.88 85 PRO A O 1
ATOM 657 N N . SER A 1 86 ? 13.587 -7.445 -32.468 1.00 75.25 86 SER A N 1
ATOM 658 C CA . SER A 1 86 ? 13.726 -8.856 -32.807 1.00 75.25 86 SER A CA 1
ATOM 659 C C . SER A 1 86 ? 13.921 -9.009 -34.308 1.00 75.25 86 SER A C 1
ATOM 661 O O . SER A 1 86 ? 13.231 -8.359 -35.105 1.00 75.25 86 SER A O 1
ATOM 663 N N . THR A 1 87 ? 14.853 -9.867 -34.705 1.00 77.12 87 THR A N 1
ATOM 664 C CA . THR A 1 87 ? 15.075 -10.094 -36.136 1.00 77.12 87 THR A CA 1
ATOM 665 C C . THR A 1 87 ? 13.913 -10.904 -36.722 1.00 77.12 87 THR A C 1
ATOM 667 O O . THR A 1 87 ? 13.348 -11.738 -36.017 1.00 77.12 87 THR A O 1
ATOM 670 N N . PRO A 1 88 ? 13.538 -10.708 -38.001 1.00 70.31 88 PRO A N 1
ATOM 671 C CA . PRO A 1 88 ? 12.417 -11.433 -38.610 1.00 70.31 88 PRO A CA 1
ATOM 672 C C . PRO A 1 88 ? 12.542 -12.959 -38.509 1.00 70.31 88 PRO A C 1
ATOM 674 O O . PRO A 1 88 ? 11.540 -13.649 -38.403 1.00 70.31 88 PRO A O 1
ATOM 677 N N . THR A 1 89 ? 13.776 -13.464 -38.491 1.00 73.44 89 THR A N 1
ATOM 678 C CA . THR A 1 89 ? 14.102 -14.896 -38.454 1.00 73.44 89 THR A CA 1
ATOM 679 C C . THR A 1 89 ? 14.234 -15.450 -37.028 1.00 73.44 89 THR A C 1
ATOM 681 O O . THR A 1 89 ? 14.390 -16.651 -36.847 1.00 73.44 89 THR A O 1
ATOM 684 N N . GLU A 1 90 ? 14.177 -14.607 -35.991 1.00 70.31 90 GLU A N 1
ATOM 685 C CA . GLU A 1 90 ? 14.323 -15.028 -34.584 1.00 70.31 90 GLU A CA 1
ATOM 686 C C . GLU A 1 90 ? 13.164 -15.911 -34.105 1.00 70.31 90 GLU A C 1
ATOM 688 O O . GLU A 1 90 ? 13.343 -16.759 -33.234 1.00 70.31 90 GLU A O 1
ATOM 693 N N . PHE A 1 91 ? 11.990 -15.736 -34.713 1.00 69.94 91 PHE A N 1
ATOM 694 C CA . PHE A 1 91 ? 10.785 -16.513 -34.431 1.00 69.94 91 PHE A CA 1
ATOM 695 C C . PHE A 1 91 ? 10.376 -17.427 -35.594 1.00 69.94 91 PHE A C 1
ATOM 697 O O . PHE A 1 91 ? 9.287 -18.001 -35.558 1.00 69.94 91 PHE A O 1
ATOM 704 N N . ASP A 1 92 ? 11.234 -17.589 -36.608 1.00 73.19 92 ASP A N 1
ATOM 705 C CA . ASP A 1 92 ? 11.012 -18.565 -37.677 1.00 73.19 92 ASP A CA 1
ATOM 706 C C . ASP A 1 92 ? 11.268 -19.976 -37.128 1.00 73.19 92 ASP A C 1
ATOM 708 O O . ASP A 1 92 ? 12.375 -20.515 -37.180 1.00 73.19 92 ASP A O 1
ATOM 712 N N . VAL A 1 93 ? 10.221 -20.574 -36.561 1.00 67.19 93 VAL A N 1
ATOM 713 C CA . VAL A 1 93 ? 10.203 -21.985 -36.164 1.00 67.19 93 VAL A CA 1
ATOM 714 C C . VAL A 1 93 ? 9.637 -22.805 -37.332 1.00 67.19 93 VAL A C 1
ATOM 716 O O . VAL A 1 93 ? 8.560 -22.456 -37.826 1.00 67.19 93 VAL A O 1
ATOM 719 N N . PRO A 1 94 ? 10.307 -23.886 -37.779 1.00 69.44 94 PRO A N 1
ATOM 720 C 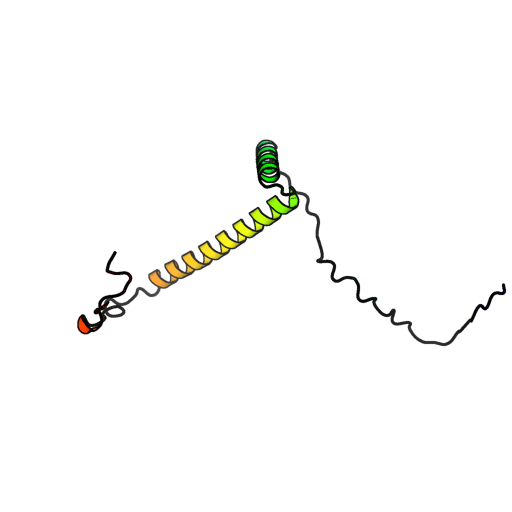CA . PRO A 1 94 ? 9.827 -24.723 -38.878 1.00 69.44 94 PRO A CA 1
ATOM 721 C C . PRO A 1 94 ? 8.404 -25.238 -38.627 1.00 69.44 94 PRO A C 1
ATOM 723 O O . PRO A 1 94 ? 8.121 -25.729 -37.540 1.00 69.44 94 PRO A O 1
ATOM 726 N N . GLU A 1 95 ? 7.526 -25.214 -39.640 1.00 62.41 95 GLU A N 1
ATOM 727 C CA . GLU A 1 95 ? 6.129 -25.705 -39.572 1.00 62.41 95 GLU A CA 1
ATOM 728 C C . GLU A 1 95 ? 5.981 -27.122 -38.982 1.00 62.41 95 GLU A C 1
ATOM 730 O O . GLU A 1 95 ? 4.946 -27.442 -38.403 1.00 62.41 95 GLU A O 1
ATOM 735 N N . VAL A 1 96 ? 7.027 -27.954 -39.060 1.00 65.69 96 VAL A N 1
ATOM 736 C CA . VAL A 1 96 ? 7.053 -29.310 -38.486 1.00 65.69 96 VAL A CA 1
ATOM 737 C C . VAL A 1 96 ? 6.996 -29.328 -36.949 1.00 65.69 96 VAL A C 1
ATOM 739 O O . VAL A 1 96 ? 6.509 -30.301 -36.379 1.00 65.69 96 VAL A O 1
ATOM 742 N N . ASP A 1 97 ? 7.436 -28.251 -36.291 1.00 59.38 97 ASP A N 1
ATOM 743 C CA . ASP A 1 97 ? 7.429 -28.089 -34.830 1.00 59.38 97 ASP A CA 1
ATOM 744 C C . ASP A 1 97 ? 6.150 -27.391 -34.318 1.00 59.38 97 ASP A C 1
ATOM 746 O O . ASP A 1 97 ? 5.926 -27.312 -33.112 1.00 59.38 97 ASP A O 1
ATOM 750 N N . HIS A 1 98 ? 5.255 -26.947 -35.215 1.00 60.44 98 HIS A N 1
ATOM 751 C CA . HIS A 1 98 ? 3.926 -26.400 -34.872 1.00 60.44 98 HIS A CA 1
ATOM 752 C C . HIS A 1 98 ? 2.864 -27.491 -34.671 1.00 60.44 98 HIS A C 1
ATOM 754 O O . HIS A 1 98 ? 1.660 -27.227 -34.719 1.00 60.44 98 HIS A O 1
ATOM 760 N N . ALA A 1 99 ? 3.284 -28.729 -34.413 1.00 64.50 99 ALA A N 1
ATOM 761 C CA . ALA A 1 99 ? 2.396 -29.764 -33.914 1.00 64.50 99 ALA A CA 1
ATOM 762 C C . ALA A 1 99 ? 2.084 -29.486 -32.435 1.00 64.50 99 ALA A C 1
ATOM 764 O O . ALA A 1 99 ? 2.640 -30.113 -31.533 1.00 64.50 99 ALA A O 1
ATOM 765 N N . TRP A 1 100 ? 1.129 -28.591 -32.173 1.00 66.38 100 TRP A N 1
ATOM 766 C CA . TRP A 1 100 ? 0.358 -28.614 -30.925 1.00 66.38 100 TRP A CA 1
ATOM 767 C C . TRP A 1 100 ? -0.536 -29.864 -30.947 1.00 66.38 100 TRP A C 1
ATOM 769 O O . TRP A 1 100 ? -1.757 -29.765 -31.028 1.00 66.38 100 TRP A O 1
ATOM 779 N N . GLY A 1 101 ? 0.083 -31.047 -31.015 1.00 63.91 101 GLY A N 1
ATOM 780 C CA . GLY A 1 101 ? -0.602 -32.321 -31.191 1.00 63.91 101 GLY A CA 1
ATOM 781 C C . GLY A 1 101 ? -1.615 -32.507 -30.077 1.00 63.91 101 GLY A C 1
ATOM 782 O O . GLY A 1 101 ? -1.238 -32.325 -28.922 1.00 63.91 101 GLY A O 1
ATOM 783 N N . ASP A 1 102 ? -2.863 -32.807 -30.459 1.00 68.31 102 ASP A N 1
ATOM 784 C CA . ASP A 1 102 ? -4.024 -33.154 -29.626 1.00 68.31 102 ASP A CA 1
ATOM 785 C C . ASP A 1 102 ? -3.814 -32.887 -28.133 1.00 68.31 102 ASP A C 1
ATOM 787 O O . ASP A 1 102 ? -3.746 -33.792 -27.296 1.00 68.31 102 ASP A O 1
ATOM 791 N N . SER A 1 103 ? -3.645 -31.610 -27.798 1.00 65.62 103 SER A N 1
ATOM 792 C CA . SER A 1 103 ? -3.473 -31.214 -26.416 1.00 65.62 103 SER A CA 1
ATOM 793 C C . SER A 1 103 ? -4.845 -31.327 -25.756 1.00 65.62 103 SER A C 1
ATOM 795 O O . SER A 1 103 ? -5.847 -30.932 -26.350 1.00 65.62 103 SER A O 1
ATOM 797 N N . PRO A 1 104 ? -4.957 -31.797 -24.508 1.00 64.62 104 PRO A N 1
ATOM 798 C CA . PRO A 1 104 ? -6.235 -31.788 -23.792 1.00 64.62 104 PRO A CA 1
ATOM 799 C C . PRO A 1 104 ? -6.838 -30.374 -23.628 1.00 64.62 104 PRO A C 1
ATOM 801 O O . PRO A 1 104 ? -7.980 -30.246 -23.204 1.00 64.62 104 PRO A O 1
ATOM 804 N N . TRP A 1 105 ? -6.098 -29.317 -23.986 1.00 65.19 105 TRP A N 1
ATOM 805 C CA . TRP A 1 105 ? -6.564 -27.929 -24.061 1.00 65.19 105 TRP A CA 1
ATOM 806 C C . TRP A 1 105 ? -7.126 -27.523 -25.439 1.00 65.19 105 TRP A C 1
ATOM 808 O O . TRP A 1 105 ? -7.687 -26.437 -25.552 1.00 65.19 105 TRP A O 1
ATOM 818 N N . SER A 1 106 ? -6.985 -28.354 -26.482 1.00 62.88 106 SER A N 1
ATOM 819 C CA . SER A 1 106 ? -7.475 -28.087 -27.847 1.00 62.88 106 SER A CA 1
ATOM 820 C C . SER A 1 106 ? -8.782 -28.810 -28.201 1.00 62.88 106 SER A C 1
ATOM 822 O O . SER A 1 106 ? -9.258 -28.676 -29.325 1.00 62.88 106 SER A O 1
ATOM 824 N N . ALA A 1 107 ? -9.378 -29.556 -27.265 1.00 55.69 107 ALA A N 1
ATOM 825 C CA . ALA A 1 107 ? -10.646 -30.263 -27.450 1.00 55.69 107 ALA A CA 1
ATOM 826 C C . ALA A 1 107 ? -11.610 -30.000 -26.276 1.00 55.69 107 ALA A C 1
ATOM 828 O O . ALA A 1 107 ? -11.803 -30.861 -25.417 1.00 55.69 107 ALA A O 1
ATOM 829 N N . ALA A 1 108 ? -12.202 -28.804 -26.240 1.00 53.00 108 ALA A N 1
ATOM 830 C CA . ALA A 1 108 ? -13.364 -28.472 -25.412 1.00 53.00 108 ALA A CA 1
ATOM 831 C C . ALA A 1 108 ? -14.313 -27.546 -26.182 1.00 53.00 108 ALA A C 1
ATOM 833 O O . ALA A 1 108 ? -13.806 -26.592 -26.815 1.00 53.00 108 ALA A O 1
#